Protein AF-A0A662EUU8-F1 (afdb_monomer)

Secondary structure (DSSP, 8-state):
--------SS-HHHHHHHHHHHHHTT--HHHHHHHHHHHHHHHH----HHHHHHHHHHHHHHH--

Sequence (65 aa):
MESQRDENVLDAVMLEGLALLAAVNDRTIEEELNRAVETYLRQELPLPSGLSDLADHLLDKTQTK

Foldseek 3Di:
DPPPPDPPPDDPVRLVVLVVVCVVVVHDSVVSVVVVVVVVCVVVPVDDPVVVVVVVVVVVVVPDD

Radius of gyration: 15.65 Å; Cα contacts (8 Å, |Δi|>4): 17; chains: 1; bounding box: 47×34×30 Å

pLDDT: mean 75.86, std 18.83, range [40.94, 98.0]

Nearest PDB structures (foldseek):
  6sbw-assembly1_A  TM=6.815E-01  e=1.431E+00  Myxococcus xanthus DK 1622
  6sbx-assembly1_C  TM=6.585E-01  e=2.055E+00  Myxococcus xanthus
  5x3t-assembly1_G  TM=7.589E-01  e=4.234E+00  Mycobacterium tuberculosis H37Rv

Solvent-accessible surface area (backbone atoms only — not comparable to full-atom values): 4016 Å² total; per-residue (Å²): 133,82,76,83,71,74,87,60,91,62,54,72,69,57,51,51,53,42,44,51,52,8,62,75,67,76,47,52,53,66,60,45,48,54,50,52,52,51,53,48,45,61,68,78,44,77,58,62,78,79,48,50,58,51,52,55,54,54,54,55,63,73,68,72,124

Structure (mmCIF, N/CA/C/O backbone):
data_AF-A0A662EUU8-F1
#
_entry.id   AF-A0A662EUU8-F1
#
loop_
_atom_site.group_PDB
_atom_site.id
_atom_site.type_symbol
_atom_site.label_atom_id
_atom_site.label_alt_id
_atom_site.label_comp_id
_atom_site.label_asym_id
_atom_site.label_entity_id
_atom_site.label_seq_id
_atom_site.pdbx_PDB_ins_code
_atom_site.Cartn_x
_atom_site.Cartn_y
_atom_site.Cartn_z
_atom_site.occupancy
_atom_site.B_iso_or_equiv
_atom_site.auth_seq_id
_atom_site.auth_comp_id
_atom_site.auth_asym_id
_atom_site.auth_atom_id
_atom_site.pdbx_PDB_model_num
ATOM 1 N N . MET A 1 1 ? 26.404 23.294 4.870 1.00 41.12 1 MET A N 1
ATOM 2 C CA . MET A 1 1 ? 26.072 22.037 4.174 1.00 41.12 1 MET A CA 1
ATOM 3 C C . MET A 1 1 ? 24.795 21.540 4.806 1.00 41.12 1 MET A C 1
ATOM 5 O O . MET A 1 1 ? 24.842 20.940 5.872 1.00 41.12 1 MET A O 1
ATOM 9 N N . GLU A 1 2 ? 23.661 21.945 4.245 1.00 47.84 2 GLU A N 1
ATOM 10 C CA . GLU A 1 2 ? 22.361 21.462 4.699 1.00 47.84 2 GLU A CA 1
ATOM 11 C C . GLU A 1 2 ? 22.274 19.995 4.297 1.00 47.84 2 GLU A C 1
ATOM 13 O O . GLU A 1 2 ? 22.383 19.644 3.125 1.00 47.84 2 GLU A O 1
ATOM 18 N N . SER A 1 3 ? 22.216 19.131 5.303 1.00 49.59 3 SER A N 1
ATOM 19 C CA . SER A 1 3 ? 22.024 17.706 5.109 1.00 49.59 3 SER A CA 1
ATOM 20 C C . SER A 1 3 ? 20.612 17.541 4.551 1.00 49.59 3 SER A C 1
ATOM 22 O O . SER A 1 3 ? 19.655 17.630 5.316 1.00 49.59 3 SER A O 1
ATOM 24 N N . GLN A 1 4 ? 20.486 17.329 3.237 1.00 53.94 4 GLN A N 1
ATOM 25 C CA . GLN A 1 4 ? 19.351 16.628 2.632 1.00 53.94 4 GLN A CA 1
ATOM 26 C C . GLN A 1 4 ? 19.259 15.271 3.338 1.00 53.94 4 GLN A C 1
ATOM 28 O O . GLN A 1 4 ? 19.849 14.288 2.906 1.00 53.94 4 GLN A O 1
ATOM 33 N N . ARG A 1 5 ? 18.647 15.229 4.522 1.00 54.22 5 ARG A N 1
ATOM 34 C CA . ARG A 1 5 ? 18.190 13.972 5.093 1.00 54.22 5 ARG A CA 1
ATOM 35 C C . ARG A 1 5 ? 16.985 13.615 4.258 1.00 54.22 5 ARG A C 1
ATOM 37 O O . ARG A 1 5 ? 15.940 14.231 4.425 1.00 54.22 5 ARG A O 1
ATOM 44 N N . ASP A 1 6 ? 17.235 12.717 3.317 1.00 56.41 6 ASP A N 1
ATOM 45 C CA . ASP A 1 6 ? 16.271 11.926 2.575 1.00 56.41 6 ASP A CA 1
ATOM 46 C C . ASP A 1 6 ? 14.872 11.990 3.188 1.00 56.41 6 ASP A C 1
ATOM 48 O O . ASP A 1 6 ? 14.596 11.392 4.228 1.00 56.41 6 ASP A O 1
ATOM 52 N N . GLU A 1 7 ? 13.982 12.711 2.515 1.00 66.06 7 GLU A N 1
ATOM 53 C CA . GLU A 1 7 ? 12.549 12.808 2.813 1.00 66.06 7 GLU A CA 1
ATOM 54 C C . GLU A 1 7 ? 11.816 11.502 2.444 1.00 66.06 7 GLU A C 1
ATOM 56 O O . GLU A 1 7 ? 10.646 11.497 2.064 1.00 66.06 7 GLU A O 1
ATOM 61 N N . ASN A 1 8 ? 12.518 10.370 2.513 1.00 60.84 8 ASN A N 1
ATOM 62 C CA . ASN A 1 8 ? 11.974 9.067 2.192 1.00 60.84 8 ASN A CA 1
ATOM 63 C C . ASN A 1 8 ? 11.119 8.612 3.373 1.00 60.84 8 ASN A C 1
ATOM 65 O O . ASN A 1 8 ? 11.618 8.191 4.413 1.00 60.84 8 ASN A O 1
ATOM 69 N N . VAL A 1 9 ? 9.804 8.723 3.190 1.00 76.38 9 VAL A N 1
ATOM 70 C CA . VAL A 1 9 ? 8.777 8.274 4.144 1.00 76.38 9 VAL A CA 1
ATOM 71 C C . VAL A 1 9 ? 8.863 6.760 4.396 1.00 76.38 9 VAL A C 1
ATOM 73 O O . VAL A 1 9 ? 8.467 6.291 5.459 1.00 76.38 9 VAL A O 1
ATOM 76 N N . LEU A 1 10 ? 9.410 6.003 3.438 1.00 81.75 10 LEU A N 1
ATOM 77 C CA . LEU A 1 10 ? 9.674 4.569 3.540 1.00 81.75 10 LEU A CA 1
ATOM 78 C C . LEU A 1 10 ? 11.171 4.299 3.385 1.00 81.75 10 LEU A C 1
ATOM 80 O O . LEU A 1 10 ? 11.799 4.796 2.449 1.00 81.75 10 LEU A O 1
ATOM 84 N N . ASP A 1 11 ? 11.730 3.483 4.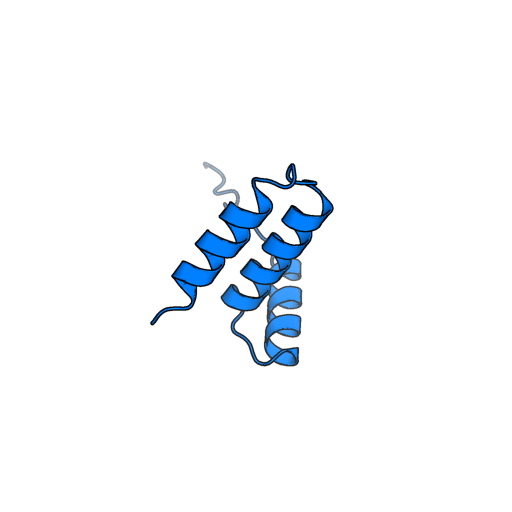278 1.00 90.00 11 ASP A N 1
ATOM 85 C CA . ASP A 1 11 ? 13.101 3.007 4.126 1.00 90.00 11 ASP A CA 1
ATOM 86 C C . ASP A 1 11 ? 13.217 1.940 3.016 1.00 90.00 11 ASP A C 1
ATOM 88 O O . ASP A 1 11 ? 12.228 1.367 2.546 1.00 90.00 11 ASP A O 1
ATOM 92 N N . ALA A 1 12 ? 14.449 1.683 2.570 1.00 88.88 12 ALA A N 1
ATOM 93 C CA . ALA A 1 12 ? 14.717 0.747 1.479 1.00 88.88 12 ALA A CA 1
ATOM 94 C C . ALA A 1 12 ? 14.267 -0.690 1.796 1.00 88.88 12 ALA A C 1
ATOM 96 O O . ALA A 1 12 ? 13.792 -1.388 0.906 1.00 88.88 12 ALA A O 1
ATOM 97 N N . VAL A 1 13 ? 14.359 -1.117 3.059 1.00 92.44 13 VAL A N 1
ATOM 98 C CA . VAL A 1 13 ? 13.965 -2.470 3.478 1.00 92.44 13 VAL A CA 1
ATOM 99 C C . VAL A 1 13 ? 12.444 -2.621 3.408 1.00 92.44 13 VAL A C 1
ATOM 101 O O . VAL A 1 13 ? 11.941 -3.646 2.949 1.00 92.44 13 VAL A O 1
ATOM 104 N N . MET A 1 14 ? 11.699 -1.585 3.798 1.00 91.69 14 MET A N 1
ATOM 105 C CA . MET A 1 14 ? 10.246 -1.538 3.648 1.00 91.69 14 MET A CA 1
ATOM 106 C C . MET A 1 14 ? 9.830 -1.569 2.177 1.00 91.69 14 MET A C 1
ATOM 108 O O . MET A 1 14 ? 8.910 -2.307 1.827 1.00 91.69 14 MET A O 1
ATOM 112 N N . LEU A 1 15 ? 10.515 -0.818 1.308 1.00 93.56 15 LEU A N 1
ATOM 113 C CA . LEU A 1 15 ? 10.252 -0.829 -0.135 1.00 93.56 15 LEU A CA 1
ATOM 114 C C . LEU A 1 15 ? 10.530 -2.200 -0.766 1.00 93.56 15 LEU A C 1
ATOM 116 O O . LEU A 1 15 ? 9.730 -2.669 -1.573 1.00 93.56 15 LEU A O 1
ATOM 120 N N . GLU A 1 16 ? 11.618 -2.867 -0.380 1.00 95.12 16 GLU A N 1
ATOM 121 C CA . GLU A 1 16 ? 11.936 -4.225 -0.839 1.00 95.12 16 GLU A CA 1
ATOM 122 C C . GLU A 1 16 ? 10.886 -5.244 -0.381 1.00 95.12 16 GLU A C 1
ATOM 124 O O . GLU A 1 16 ? 10.411 -6.052 -1.182 1.00 95.12 16 GLU A O 1
ATOM 129 N N . GLY A 1 17 ? 10.474 -5.182 0.889 1.00 95.50 17 GLY A N 1
ATOM 130 C CA . GLY A 1 17 ? 9.413 -6.038 1.419 1.00 95.50 17 GLY A CA 1
ATOM 131 C C . GLY A 1 17 ? 8.081 -5.817 0.701 1.00 95.50 17 GLY A C 1
ATOM 132 O O . GLY A 1 17 ? 7.396 -6.776 0.343 1.00 95.50 17 GLY A O 1
ATOM 133 N N . LEU A 1 18 ? 7.744 -4.559 0.423 1.00 95.69 18 LEU A N 1
ATOM 134 C CA . LEU A 1 18 ? 6.545 -4.192 -0.317 1.00 95.69 18 LEU A CA 1
ATOM 135 C C . LEU A 1 18 ? 6.593 -4.691 -1.768 1.00 95.69 18 LEU A C 1
ATOM 137 O O . LEU A 1 18 ? 5.607 -5.237 -2.257 1.00 95.69 18 LEU A O 1
ATOM 141 N N . ALA A 1 19 ? 7.740 -4.566 -2.439 1.00 96.12 19 ALA A N 1
ATOM 142 C CA . ALA A 1 19 ? 7.937 -5.085 -3.790 1.00 96.12 19 ALA A CA 1
ATOM 143 C C . ALA A 1 19 ? 7.803 -6.614 -3.845 1.00 96.12 19 ALA A C 1
ATOM 145 O O . ALA A 1 19 ? 7.197 -7.145 -4.777 1.00 96.12 19 ALA A O 1
ATOM 146 N N . LEU A 1 20 ? 8.312 -7.321 -2.832 1.00 97.81 20 LEU A N 1
ATOM 147 C CA . LEU A 1 20 ? 8.152 -8.768 -2.718 1.00 97.81 20 LEU A CA 1
ATOM 148 C C . LEU A 1 20 ? 6.677 -9.161 -2.560 1.00 97.81 20 LEU A C 1
ATOM 150 O O . LEU A 1 20 ? 6.206 -10.057 -3.258 1.00 97.81 20 LEU A O 1
ATOM 154 N N . LEU A 1 21 ? 5.941 -8.486 -1.673 1.00 96.81 21 LEU A N 1
ATOM 155 C CA . LEU A 1 21 ? 4.511 -8.739 -1.466 1.00 96.81 21 LEU A CA 1
ATOM 156 C C . LEU A 1 21 ? 3.694 -8.440 -2.727 1.00 96.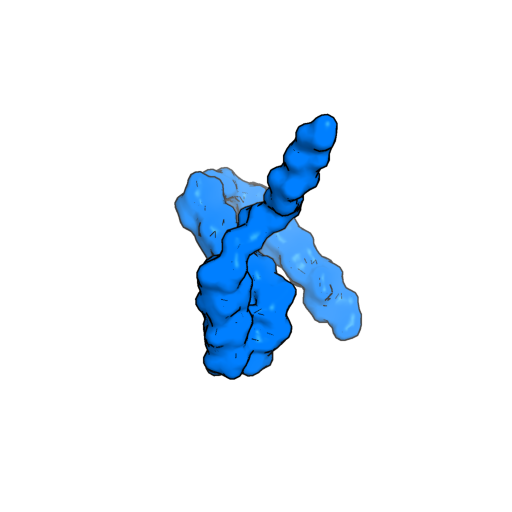81 21 LEU A C 1
ATOM 158 O O . LEU A 1 21 ? 2.855 -9.250 -3.115 1.00 96.81 21 LEU A O 1
ATOM 162 N N . ALA A 1 22 ? 3.982 -7.323 -3.396 1.00 97.44 22 ALA A N 1
ATOM 163 C CA . ALA A 1 22 ? 3.335 -6.943 -4.645 1.00 97.44 22 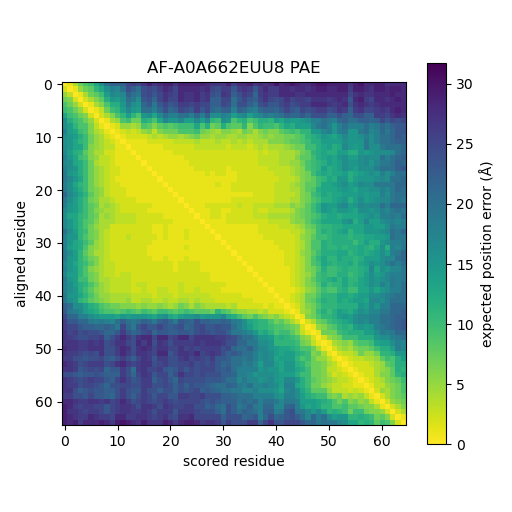ALA A CA 1
ATOM 164 C C . ALA A 1 22 ? 3.552 -8.004 -5.738 1.00 97.44 22 ALA A C 1
ATOM 166 O O . ALA A 1 22 ? 2.594 -8.438 -6.375 1.00 97.44 22 ALA A O 1
ATOM 167 N N . ALA A 1 23 ? 4.784 -8.505 -5.887 1.00 97.56 23 ALA A N 1
ATOM 168 C CA . ALA A 1 23 ? 5.106 -9.565 -6.840 1.00 97.56 23 ALA A CA 1
ATOM 169 C C . ALA A 1 23 ? 4.392 -10.893 -6.524 1.00 97.56 23 ALA A C 1
ATOM 171 O O . ALA A 1 23 ? 3.914 -11.564 -7.434 1.00 97.56 23 ALA A O 1
ATOM 172 N N . VAL A 1 24 ? 4.294 -11.274 -5.244 1.00 98.00 24 VAL A N 1
ATOM 173 C CA . VAL A 1 24 ? 3.580 -12.493 -4.815 1.00 98.00 24 VAL A CA 1
ATOM 174 C C . VAL A 1 24 ? 2.074 -12.387 -5.065 1.00 98.00 24 VAL A C 1
ATOM 176 O O . VAL A 1 24 ? 1.436 -13.386 -5.391 1.00 98.00 24 VAL A O 1
ATOM 179 N N . ASN A 1 25 ? 1.511 -11.187 -4.924 1.00 95.94 25 ASN A N 1
ATOM 180 C CA . ASN A 1 25 ? 0.078 -10.931 -5.051 1.00 95.94 25 ASN A CA 1
ATOM 181 C C . ASN A 1 25 ? -0.361 -10.498 -6.462 1.00 95.94 25 ASN A C 1
ATOM 183 O O . ASN A 1 25 ? -1.535 -10.168 -6.626 1.00 95.94 25 ASN A O 1
ATOM 187 N N . ASP A 1 26 ? 0.550 -10.504 -7.444 1.00 97.25 26 ASP A N 1
ATOM 188 C CA . ASP A 1 26 ? 0.335 -10.032 -8.823 1.00 97.25 26 ASP A CA 1
ATOM 189 C C . ASP A 1 26 ? -0.244 -8.608 -8.885 1.00 97.25 26 ASP A C 1
ATOM 191 O O . ASP A 1 26 ? -1.296 -8.344 -9.466 1.00 97.25 26 ASP A O 1
ATOM 195 N N . ARG A 1 27 ? 0.427 -7.684 -8.192 1.00 95.50 27 ARG A N 1
ATOM 196 C CA . ARG A 1 27 ? 0.025 -6.281 -8.055 1.00 95.50 27 ARG A CA 1
ATOM 197 C C . ARG A 1 27 ? 1.185 -5.337 -8.278 1.00 95.50 27 ARG A C 1
ATOM 199 O O . ARG A 1 27 ? 2.357 -5.703 -8.184 1.00 95.50 27 ARG A O 1
ATOM 206 N N . THR A 1 28 ? 0.849 -4.078 -8.502 1.00 97.06 28 THR A N 1
ATOM 207 C CA . THR A 1 28 ? 1.807 -2.982 -8.419 1.00 97.06 28 THR A CA 1
ATOM 208 C C . THR A 1 28 ? 2.192 -2.701 -6.963 1.00 97.06 28 THR A C 1
ATOM 210 O O . THR A 1 28 ? 1.443 -2.970 -6.021 1.00 97.06 28 THR A O 1
ATOM 213 N N . ILE A 1 29 ? 3.375 -2.114 -6.775 1.00 95.12 29 ILE A N 1
ATOM 214 C CA . ILE A 1 29 ? 3.860 -1.665 -5.460 1.00 95.12 29 ILE A CA 1
ATOM 215 C C . ILE A 1 29 ? 2.879 -0.661 -4.831 1.00 95.12 29 ILE A C 1
ATOM 217 O O . ILE A 1 29 ? 2.642 -0.702 -3.627 1.00 95.12 29 ILE A O 1
ATOM 221 N N . GLU A 1 30 ? 2.282 0.212 -5.647 1.00 94.75 30 GLU A N 1
ATOM 222 C CA . GLU A 1 30 ? 1.297 1.205 -5.208 1.00 94.75 30 GLU A CA 1
ATOM 223 C C . GLU A 1 30 ? 0.019 0.553 -4.661 1.00 94.75 30 GLU A C 1
ATOM 225 O O . GLU A 1 30 ? -0.436 0.906 -3.574 1.00 94.75 30 GLU A O 1
ATOM 230 N N . GLU A 1 31 ? -0.542 -0.432 -5.366 1.00 94.06 31 GLU A N 1
ATOM 231 C CA . GLU A 1 31 ? -1.740 -1.153 -4.915 1.00 94.06 31 GLU A CA 1
ATOM 232 C C . GLU A 1 31 ? -1.500 -1.895 -3.598 1.00 94.06 31 GLU A C 1
ATOM 234 O O . GLU A 1 31 ? -2.355 -1.889 -2.709 1.00 94.06 31 GLU A O 1
ATOM 239 N N . GLU A 1 32 ? -0.334 -2.526 -3.452 1.00 96.38 32 GLU A N 1
ATOM 240 C CA . GLU A 1 32 ? 0.008 -3.234 -2.222 1.00 96.38 32 GLU A CA 1
ATOM 241 C C . GLU A 1 32 ? 0.237 -2.256 -1.058 1.00 96.38 32 GLU A C 1
ATOM 243 O O . GLU A 1 32 ? -0.211 -2.527 0.059 1.00 96.38 32 GLU A O 1
ATOM 248 N N . LEU A 1 33 ? 0.833 -1.082 -1.314 1.00 95.00 33 LEU A N 1
ATOM 249 C CA . LEU A 1 33 ? 0.988 -0.028 -0.306 1.00 95.00 33 LEU A CA 1
ATOM 250 C C . LEU A 1 33 ? -0.368 0.486 0.166 1.00 95.00 33 LEU A C 1
ATOM 252 O O . LEU A 1 33 ? -0.621 0.543 1.368 1.00 95.00 33 LEU A O 1
ATOM 256 N N . ASN A 1 34 ? -1.249 0.824 -0.776 1.00 93.12 34 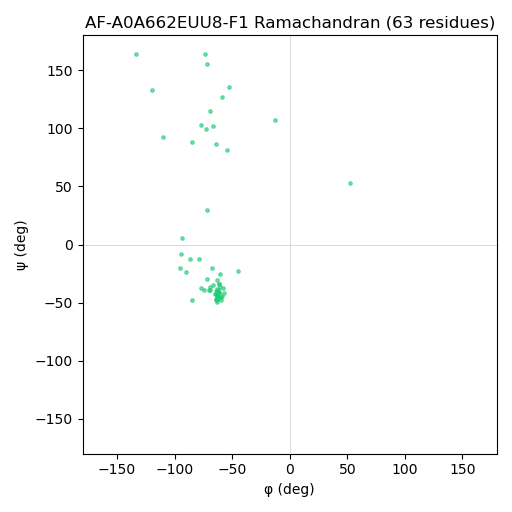ASN A N 1
ATOM 257 C CA . ASN A 1 34 ? -2.584 1.328 -0.475 1.00 93.12 34 ASN A CA 1
ATOM 258 C C . ASN A 1 34 ? -3.362 0.330 0.388 1.00 93.12 34 ASN A C 1
ATOM 260 O O . ASN A 1 34 ? -3.970 0.718 1.384 1.00 93.12 34 ASN A O 1
ATOM 264 N N . ARG A 1 35 ? -3.267 -0.967 0.082 1.00 93.50 35 ARG A N 1
ATOM 265 C CA . ARG A 1 35 ? -3.923 -2.018 0.866 1.00 93.50 35 ARG A CA 1
ATOM 266 C C . ARG A 1 35 ? -3.316 -2.199 2.258 1.00 93.50 35 ARG A C 1
ATOM 268 O O . ARG A 1 35 ? -4.052 -2.429 3.221 1.00 93.50 35 ARG A O 1
ATOM 275 N N . ALA A 1 36 ? -1.991 -2.112 2.382 1.00 92.12 36 ALA A N 1
ATOM 276 C CA . ALA A 1 36 ? -1.314 -2.176 3.674 1.00 92.12 36 ALA A CA 1
ATOM 277 C C . ALA A 1 36 ? -1.741 -1.006 4.574 1.00 92.12 36 ALA A C 1
ATOM 279 O O . ALA A 1 36 ? -2.099 -1.215 5.735 1.00 92.12 36 ALA A O 1
ATOM 280 N N . VAL A 1 37 ? -1.792 0.207 4.014 1.00 91.00 37 VAL A N 1
ATOM 281 C CA . VAL A 1 37 ? -2.274 1.409 4.706 1.00 91.00 37 VAL A CA 1
ATOM 282 C C . VAL A 1 37 ? -3.745 1.266 5.090 1.00 91.00 37 VAL A C 1
ATOM 284 O O . VAL A 1 37 ? -4.097 1.516 6.237 1.00 91.00 37 VAL A O 1
ATOM 287 N N . GLU A 1 38 ? -4.605 0.811 4.180 1.00 88.69 38 GLU A N 1
ATOM 288 C CA . GLU A 1 38 ? -6.025 0.591 4.465 1.00 88.69 38 GLU A CA 1
ATOM 289 C C . GLU A 1 38 ? -6.227 -0.404 5.617 1.00 88.69 38 GLU A C 1
ATOM 291 O O . GLU A 1 38 ? -7.015 -0.160 6.531 1.00 88.69 38 GLU A O 1
ATOM 296 N N . THR A 1 39 ? -5.473 -1.506 5.608 1.00 88.81 39 THR A N 1
ATOM 297 C CA . THR A 1 39 ? -5.520 -2.523 6.666 1.00 88.81 39 THR A CA 1
ATOM 298 C C . THR A 1 39 ? -5.111 -1.934 8.014 1.00 88.81 39 THR A C 1
ATOM 300 O O . THR A 1 39 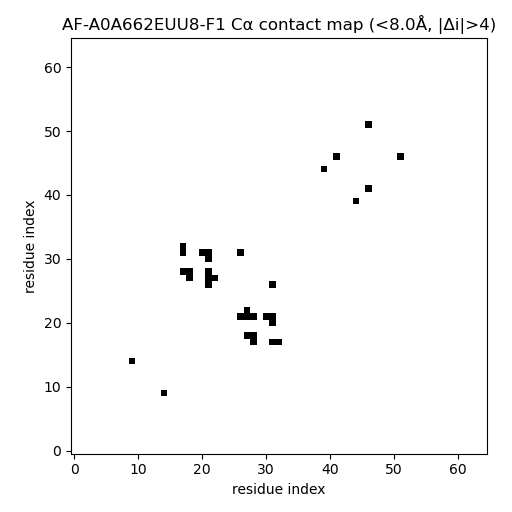? -5.812 -2.138 9.004 1.00 88.81 39 THR A O 1
ATOM 303 N N . TYR A 1 40 ? -4.017 -1.169 8.043 1.00 86.44 40 TYR A N 1
ATOM 304 C CA . TYR A 1 40 ? -3.551 -0.475 9.241 1.00 86.44 40 TYR A CA 1
ATOM 305 C C . TYR A 1 40 ? -4.606 0.500 9.773 1.00 86.44 40 TYR A C 1
ATOM 307 O O . TYR A 1 40 ? -4.946 0.462 10.953 1.00 86.44 40 TYR A O 1
ATOM 315 N N . LEU A 1 41 ? -5.189 1.326 8.899 1.00 84.19 41 LEU A N 1
ATOM 316 C CA . LEU A 1 41 ? -6.219 2.289 9.286 1.00 84.19 41 LEU A CA 1
ATOM 317 C C . LEU A 1 41 ? -7.463 1.589 9.844 1.00 84.19 41 LEU A C 1
ATOM 319 O O . LEU A 1 41 ? -7.977 2.024 10.867 1.00 84.19 41 LEU A O 1
ATOM 323 N N . ARG A 1 42 ? -7.919 0.485 9.238 1.00 81.69 42 ARG A N 1
ATOM 324 C CA . ARG A 1 42 ? -9.061 -0.301 9.747 1.00 81.69 42 ARG A CA 1
ATOM 325 C C . A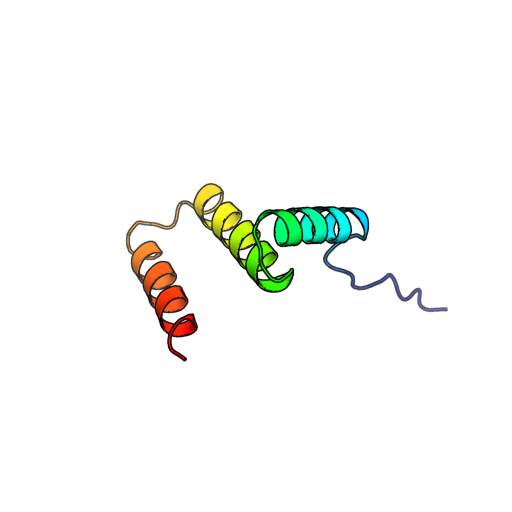RG A 1 42 ? -8.792 -0.913 11.131 1.00 81.69 42 ARG A C 1
ATOM 327 O O . ARG A 1 42 ? -9.739 -1.120 11.886 1.00 81.69 42 ARG A O 1
ATOM 334 N N . GLN A 1 43 ? -7.538 -1.236 11.451 1.00 83.12 43 GLN A N 1
ATOM 335 C CA . GLN A 1 43 ? -7.149 -1.849 12.727 1.00 83.12 43 GLN A CA 1
ATOM 336 C C . GLN A 1 43 ? -6.933 -0.815 13.838 1.00 83.12 43 GLN A C 1
ATOM 338 O O . GLN A 1 43 ? -7.452 -0.980 14.940 1.00 83.12 43 GLN A O 1
ATOM 343 N N . GLU A 1 44 ? -6.189 0.251 13.545 1.00 79.56 44 GLU A N 1
ATOM 344 C CA . GLU A 1 44 ? -5.748 1.235 14.542 1.00 79.56 44 GLU A CA 1
ATOM 345 C C . GLU A 1 44 ? -6.730 2.395 14.721 1.00 79.56 44 GLU A C 1
ATOM 347 O O . GLU A 1 44 ? -6.776 3.026 15.778 1.00 79.56 44 GLU A O 1
ATOM 352 N N . LEU A 1 45 ? -7.554 2.670 13.709 1.00 67.62 45 LEU A N 1
ATOM 353 C CA . LEU A 1 45 ? -8.667 3.600 13.812 1.00 67.62 45 LEU A CA 1
ATOM 354 C C . LEU A 1 45 ? -9.955 2.778 13.758 1.00 67.62 45 LEU A C 1
ATOM 356 O O . LEU A 1 45 ? -10.474 2.541 12.665 1.00 67.62 45 LEU A O 1
ATOM 360 N N . PRO A 1 46 ? -10.518 2.352 14.907 1.00 59.41 46 PRO A N 1
ATOM 361 C CA . PRO A 1 46 ? -11.891 1.878 14.941 1.00 59.41 46 PRO A CA 1
ATOM 362 C C . PRO A 1 46 ? -12.779 3.069 14.579 1.00 59.41 46 PRO A C 1
ATOM 364 O O . PRO A 1 46 ? -13.199 3.857 15.429 1.00 59.41 46 PRO A O 1
ATOM 367 N N . LEU A 1 47 ? -12.986 3.259 13.277 1.00 59.00 47 LEU A N 1
ATOM 368 C CA . LEU A 1 47 ? -13.829 4.310 12.752 1.00 59.00 47 LEU A CA 1
ATOM 369 C C . LEU A 1 47 ? -15.223 4.077 13.348 1.00 59.00 47 LEU A C 1
ATOM 371 O O . LEU A 1 47 ? -15.741 2.960 13.243 1.00 59.00 47 LEU A O 1
ATOM 375 N N . PRO A 1 48 ? -15.844 5.084 13.991 1.00 59.91 48 PRO A N 1
ATOM 376 C CA . PRO A 1 48 ? -17.236 4.965 14.394 1.00 59.91 48 PRO A CA 1
ATOM 377 C C . PRO A 1 48 ? -18.031 4.569 13.151 1.00 59.91 48 PRO A C 1
ATOM 379 O O . PRO A 1 48 ? -17.790 5.109 12.073 1.00 59.91 48 PRO A O 1
ATOM 382 N N . SER A 1 49 ? -18.930 3.600 13.300 1.00 56.88 49 SER A N 1
ATOM 383 C CA . SER A 1 49 ? -19.581 2.839 12.223 1.00 56.88 49 SER A CA 1
ATOM 384 C C . SER A 1 49 ? -20.102 3.654 11.027 1.00 56.88 49 SER A C 1
ATOM 386 O O . SER A 1 49 ? -20.181 3.109 9.936 1.00 56.88 49 SER A O 1
ATOM 388 N N . GLY A 1 50 ? -20.377 4.954 11.176 1.00 53.16 50 GLY A N 1
ATOM 389 C CA . GLY A 1 50 ? -20.756 5.849 10.072 1.00 53.16 50 GLY A CA 1
ATOM 390 C C . GLY A 1 50 ? -19.618 6.368 9.171 1.00 53.16 50 GLY A C 1
ATOM 391 O O . GLY A 1 50 ? -19.906 6.934 8.123 1.00 53.16 50 GLY A O 1
ATOM 392 N N . LEU A 1 51 ? -18.339 6.210 9.539 1.00 55.19 51 LEU A N 1
ATOM 393 C CA . LEU A 1 51 ? -17.187 6.588 8.697 1.00 55.19 51 LEU A CA 1
ATOM 394 C C . LEU A 1 51 ? -16.628 5.417 7.877 1.00 55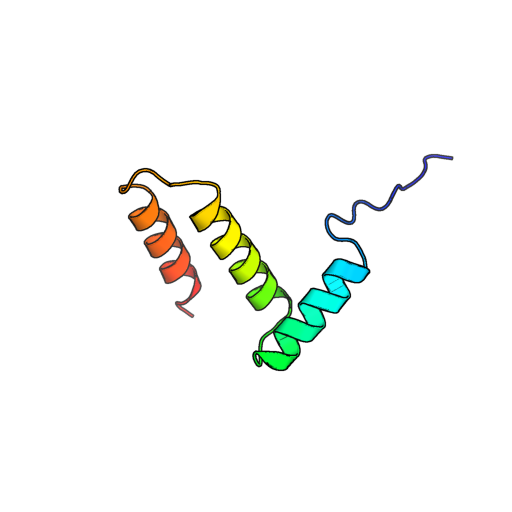.19 51 LEU A C 1
ATOM 396 O O . LEU A 1 51 ? -15.971 5.668 6.869 1.00 55.19 51 LEU A O 1
ATOM 400 N N . SER A 1 52 ? -16.911 4.164 8.262 1.00 55.88 52 SER A N 1
ATOM 401 C CA . SER A 1 52 ? -16.625 2.999 7.403 1.00 55.88 52 SER A CA 1
ATOM 402 C C . SER A 1 52 ? -17.401 3.085 6.091 1.00 55.88 52 SER A C 1
ATOM 404 O O . SER A 1 52 ? -16.807 2.903 5.038 1.00 55.88 52 SER A O 1
ATOM 406 N N . ASP A 1 53 ? -18.669 3.509 6.138 1.00 58.62 53 ASP A N 1
ATOM 407 C CA . ASP A 1 53 ? -19.478 3.723 4.932 1.00 58.62 53 ASP A CA 1
ATOM 408 C C . ASP A 1 53 ? -18.877 4.796 4.008 1.00 58.62 53 ASP A C 1
ATOM 410 O O . ASP A 1 53 ? -18.952 4.681 2.787 1.00 58.62 53 ASP A O 1
ATOM 414 N N . LEU A 1 54 ? -18.239 5.836 4.564 1.00 59.19 54 LEU A N 1
ATOM 415 C CA . LEU A 1 54 ? -17.559 6.860 3.765 1.00 59.19 54 LEU A CA 1
ATOM 416 C C . LEU A 1 54 ? -16.237 6.345 3.181 1.00 59.19 54 LEU A C 1
ATOM 418 O O . LEU A 1 54 ? -15.927 6.663 2.036 1.00 59.19 54 LEU A O 1
ATOM 422 N N . ALA A 1 55 ? -15.471 5.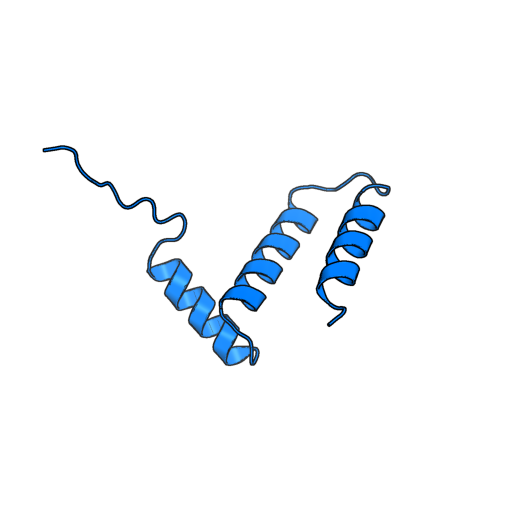561 3.942 1.00 59.88 55 ALA A N 1
ATOM 423 C CA . ALA A 1 55 ? -14.232 4.950 3.468 1.00 59.88 55 ALA A CA 1
ATOM 424 C C . ALA A 1 55 ? -14.507 3.948 2.336 1.00 59.88 55 ALA A C 1
ATOM 426 O O . ALA A 1 55 ? -13.895 4.057 1.275 1.00 59.88 55 ALA A O 1
ATOM 427 N N . ASP A 1 56 ? -15.490 3.061 2.509 1.00 62.91 56 ASP A N 1
ATOM 428 C CA . ASP A 1 56 ? -15.910 2.111 1.477 1.00 62.91 56 ASP A CA 1
ATOM 429 C C . ASP A 1 56 ? -16.477 2.851 0.245 1.00 62.91 56 ASP A C 1
ATOM 431 O O . ASP A 1 56 ? -16.153 2.501 -0.888 1.00 62.91 56 ASP A O 1
ATOM 435 N N . HIS A 1 57 ? -17.227 3.948 0.428 1.00 60.88 57 HIS A N 1
ATOM 436 C CA . HIS A 1 57 ? -17.754 4.745 -0.690 1.00 60.88 57 HIS A CA 1
ATOM 437 C C . HIS A 1 57 ? -16.688 5.575 -1.436 1.00 60.88 57 HIS A C 1
ATOM 439 O O . HIS A 1 57 ? -16.831 5.845 -2.632 1.00 60.88 57 HIS A O 1
ATOM 445 N N . LEU A 1 58 ? -15.618 6.004 -0.758 1.00 61.34 58 LEU A N 1
ATOM 446 C CA . LEU A 1 58 ? -14.484 6.685 -1.390 1.00 61.34 58 LEU A CA 1
ATOM 447 C C . LEU A 1 58 ? -13.569 5.700 -2.128 1.00 61.34 58 LEU A C 1
ATOM 449 O O . LEU A 1 58 ? -13.103 6.031 -3.217 1.00 61.34 58 LEU A O 1
ATOM 453 N N . LEU A 1 59 ? -13.364 4.498 -1.583 1.00 60.84 59 LEU A N 1
ATOM 454 C CA . LEU A 1 59 ? -12.623 3.422 -2.245 1.00 60.84 59 LEU A CA 1
ATOM 455 C C . LEU A 1 59 ? 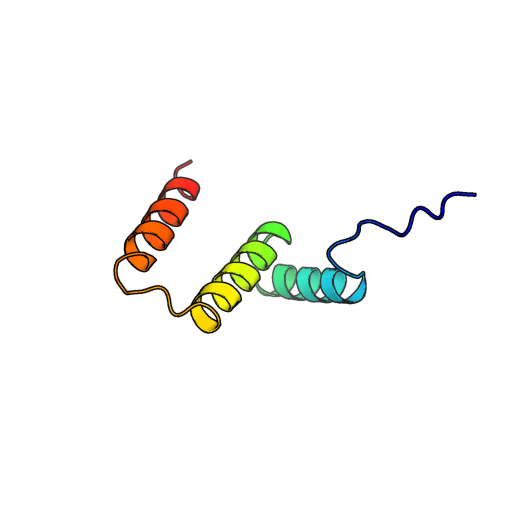-13.342 2.956 -3.524 1.00 60.84 59 LEU A C 1
ATOM 457 O O . LEU A 1 59 ? -12.707 2.859 -4.574 1.00 60.84 59 LEU A O 1
ATOM 461 N N . ASP A 1 60 ? -14.668 2.799 -3.492 1.00 57.25 60 ASP A N 1
ATOM 462 C CA . ASP A 1 60 ? -15.483 2.407 -4.658 1.00 57.25 60 ASP A CA 1
ATOM 463 C C . ASP A 1 60 ? -15.382 3.421 -5.822 1.00 57.25 60 ASP A C 1
ATOM 465 O O . ASP A 1 60 ? -15.251 3.059 -6.992 1.00 57.25 60 ASP A O 1
ATOM 469 N N . LYS A 1 61 ? -15.299 4.723 -5.511 1.00 54.41 61 LYS A N 1
ATOM 470 C CA . LYS A 1 61 ? -15.095 5.782 -6.521 1.00 54.41 61 LYS A CA 1
ATOM 471 C C . LYS A 1 61 ? -13.728 5.750 -7.202 1.00 54.41 61 LYS A C 1
ATOM 473 O O . LYS A 1 61 ? -13.588 6.323 -8.283 1.00 54.41 61 LYS A O 1
ATOM 478 N N . THR A 1 62 ? -12.730 5.108 -6.598 1.00 52.25 62 THR A N 1
ATOM 479 C CA . THR A 1 62 ? -11.404 4.948 -7.216 1.00 52.25 62 THR A CA 1
ATOM 480 C C . THR A 1 62 ? -11.307 3.724 -8.130 1.00 52.25 62 THR A C 1
ATOM 482 O O . THR A 1 62 ? -10.376 3.653 -8.926 1.00 52.25 62 THR A O 1
ATOM 485 N N . GLN A 1 63 ? -12.287 2.808 -8.089 1.00 50.97 63 GLN A N 1
ATOM 486 C CA . GLN A 1 63 ? -12.337 1.612 -8.944 1.00 50.97 63 GLN A CA 1
ATOM 487 C C . GLN A 1 63 ? -13.165 1.786 -10.228 1.00 50.97 63 GLN A C 1
ATOM 489 O O . GLN A 1 63 ? -13.121 0.931 -11.110 1.00 50.97 63 GLN A O 1
ATOM 494 N N . THR A 1 64 ? -13.885 2.899 -10.394 1.00 46.25 64 THR A N 1
ATOM 495 C CA . THR A 1 64 ? -14.537 3.229 -11.670 1.00 46.25 64 THR A CA 1
ATOM 496 C C . THR A 1 64 ? -13.578 3.933 -12.628 1.00 46.25 64 THR A C 1
ATOM 498 O O . THR A 1 64 ? -13.548 5.166 -12.685 1.00 46.25 64 THR A O 1
ATOM 501 N N . LYS A 1 65 ? -12.839 3.156 -13.427 1.00 40.94 65 LYS A N 1
ATOM 502 C CA . LYS A 1 65 ? -12.434 3.574 -14.774 1.00 40.94 65 LYS A CA 1
ATOM 503 C C . LYS A 1 65 ? -12.248 2.393 -15.717 1.00 40.94 65 LYS A C 1
ATOM 505 O O . LYS A 1 65 ? -11.558 1.433 -15.324 1.00 40.94 65 LYS A O 1
#

Mean predicted aligned error: 12.21 Å